Protein AF-A0A6P8ASA7-F1 (afdb_monomer)

Nearest PDB structures (foldseek):
  4k9x-assembly1_A  TM=7.226E-01  e=5.842E-01  Homo sapiens
  5vce-assembly1_A  TM=6.640E-01  e=5.485E-01  Homo sapiens
  6ooa-assembly1_A  TM=6.437E-01  e=5.485E-01  Homo sapiens

InterPro domains:
  IPR036396 Cytochrome P450 superfamily [G3DSA:1.10.630.10] (1-122)
  IPR036396 Cytochrome P450 superfamily [SSF48264] (6-122)

Mean predicted aligned error: 5.15 Å

Structure (mmCIF, N/CA/C/O backbone):
data_AF-A0A6P8ASA7-F1
#
_entry.id   AF-A0A6P8ASA7-F1
#
loop_
_atom_site.group_PDB
_atom_site.id
_atom_site.type_symbol
_atom_site.label_atom_id
_atom_site.label_alt_id
_atom_site.label_comp_id
_atom_site.label_asym_id
_atom_site.label_entity_id
_atom_site.label_seq_id
_atom_site.pdbx_PDB_ins_code
_atom_site.Cartn_x
_atom_site.Cartn_y
_atom_site.Cartn_z
_atom_site.occupancy
_atom_site.B_iso_or_equiv
_atom_site.auth_seq_id
_atom_site.auth_comp_id
_atom_site.auth_asym_id
_atom_site.auth_atom_id
_atom_site.pdbx_PDB_model_num
ATOM 1 N N . HIS A 1 1 ? 3.162 -22.164 -15.000 1.00 92.50 1 HIS A N 1
ATOM 2 C CA . HIS A 1 1 ? 3.043 -22.411 -16.455 1.00 92.50 1 HIS A CA 1
ATOM 3 C C . HIS A 1 1 ? 3.388 -21.157 -17.253 1.00 92.50 1 HIS A C 1
ATOM 5 O O . HIS A 1 1 ? 3.489 -20.088 -16.658 1.00 92.50 1 HIS A O 1
ATOM 11 N N . PHE A 1 2 ? 3.585 -21.295 -18.567 1.00 96.69 2 PHE A N 1
ATOM 12 C CA . PHE A 1 2 ? 3.729 -20.184 -19.512 1.00 96.69 2 PHE A CA 1
ATOM 13 C C . PHE A 1 2 ? 2.686 -20.364 -20.613 1.00 96.69 2 PHE A C 1
ATOM 15 O O . PHE A 1 2 ? 2.642 -21.424 -21.233 1.00 96.69 2 PHE A O 1
ATOM 22 N N . VAL A 1 3 ? 1.848 -19.356 -20.835 1.00 97.62 3 VAL A N 1
ATOM 23 C CA . VAL A 1 3 ? 0.792 -19.382 -21.854 1.00 97.62 3 VAL A CA 1
ATOM 24 C C . VAL A 1 3 ? 0.893 -18.106 -22.674 1.00 97.62 3 VAL A C 1
ATOM 26 O O . VAL A 1 3 ? 0.741 -17.014 -22.136 1.00 97.62 3 VAL A O 1
ATOM 29 N N . ARG A 1 4 ? 1.173 -18.224 -23.973 1.00 96.75 4 ARG A N 1
ATOM 30 C CA . ARG A 1 4 ? 1.161 -17.078 -24.890 1.00 96.75 4 ARG A CA 1
ATOM 31 C C . ARG A 1 4 ? -0.286 -16.643 -25.123 1.00 96.75 4 ARG A C 1
ATOM 33 O O . ARG A 1 4 ? -1.095 -17.470 -25.532 1.00 96.75 4 ARG A O 1
ATOM 40 N N . VAL A 1 5 ? -0.589 -15.371 -24.877 1.00 96.81 5 VAL A N 1
ATOM 41 C CA . VAL A 1 5 ? -1.936 -14.793 -25.058 1.00 96.81 5 VAL A CA 1
ATOM 42 C C . VAL A 1 5 ? -1.997 -13.802 -26.226 1.00 96.81 5 VAL A C 1
ATOM 44 O O . VAL A 1 5 ? -3.073 -13.583 -26.770 1.00 96.81 5 VAL A O 1
ATOM 47 N N . ALA A 1 6 ? -0.846 -13.277 -26.669 1.00 94.69 6 ALA A N 1
ATOM 48 C CA . ALA A 1 6 ? -0.704 -12.428 -27.856 1.00 94.69 6 ALA A CA 1
ATOM 49 C C . ALA A 1 6 ?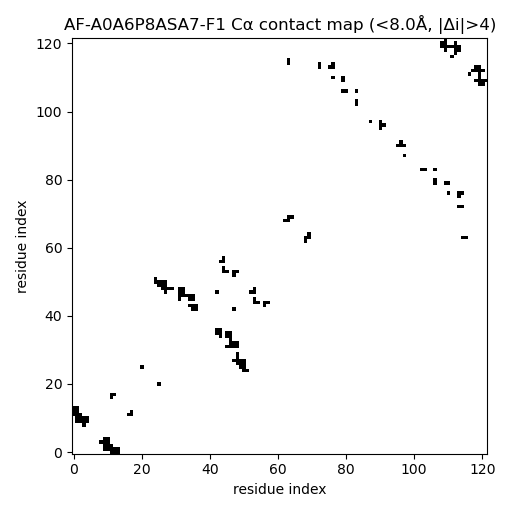 0.713 -12.573 -28.477 1.00 94.69 6 ALA A C 1
ATOM 51 O O . ALA A 1 6 ? 1.558 -13.281 -27.910 1.00 94.69 6 ALA A O 1
ATOM 52 N N . PRO A 1 7 ? 1.019 -11.935 -29.630 1.00 94.56 7 PRO A N 1
ATOM 53 C CA . PRO A 1 7 ? 2.349 -11.994 -30.251 1.00 94.56 7 PRO A CA 1
ATOM 54 C C . PRO A 1 7 ? 3.505 -11.617 -29.312 1.00 94.56 7 PRO A C 1
ATOM 56 O O . PRO A 1 7 ? 4.522 -12.308 -29.315 1.00 94.56 7 PRO A O 1
ATOM 59 N N . ASP A 1 8 ? 3.300 -10.636 -28.430 1.00 90.94 8 ASP A N 1
ATOM 60 C CA . ASP A 1 8 ? 4.322 -10.137 -27.497 1.00 90.94 8 ASP A CA 1
ATOM 61 C C . ASP A 1 8 ? 3.902 -10.250 -26.020 1.00 90.94 8 ASP A C 1
ATOM 63 O O . ASP A 1 8 ? 4.508 -9.644 -25.139 1.00 90.94 8 ASP A O 1
ATOM 67 N N . GLU A 1 9 ? 2.878 -11.060 -25.724 1.00 93.19 9 GLU A N 1
ATOM 68 C CA . GLU A 1 9 ? 2.333 -11.204 -24.370 1.00 93.19 9 GLU A CA 1
ATOM 69 C C . GLU A 1 9 ? 2.260 -12.669 -23.932 1.00 93.19 9 GLU A C 1
ATOM 71 O O . GLU A 1 9 ? 1.733 -13.547 -24.629 1.00 93.19 9 GLU A O 1
ATOM 76 N N . VAL A 1 10 ? 2.775 -12.931 -22.730 1.00 94.50 10 VAL A N 1
ATOM 77 C CA . VAL A 1 10 ? 2.800 -14.257 -22.109 1.00 94.50 10 VAL A CA 1
ATOM 78 C C . VAL A 1 10 ? 2.270 -14.150 -20.685 1.00 94.50 10 VAL A C 1
ATOM 80 O O . VAL A 1 10 ? 2.806 -13.409 -19.866 1.00 94.50 10 VAL A O 1
ATOM 83 N N . SER A 1 11 ? 1.244 -14.938 -20.377 1.00 95.06 11 SER A N 1
ATOM 84 C CA . SER A 1 11 ? 0.771 -15.160 -19.016 1.00 95.06 11 SER A CA 1
ATOM 85 C C . SER A 1 11 ? 1.683 -16.161 -18.305 1.00 95.06 11 SER A C 1
ATOM 87 O O . SER A 1 11 ? 1.955 -17.257 -18.812 1.00 95.06 11 SER A O 1
ATOM 89 N N . ILE A 1 12 ? 2.189 -15.770 -17.135 1.00 95.25 12 ILE A N 1
ATOM 90 C CA . ILE A 1 12 ? 3.202 -16.510 -16.379 1.00 95.25 12 ILE A CA 1
ATOM 91 C C . ILE A 1 12 ? 2.633 -16.888 -15.012 1.00 95.25 12 ILE A C 1
ATOM 93 O O . ILE A 1 12 ? 2.309 -16.033 -14.199 1.00 95.25 12 ILE A O 1
ATOM 97 N N . SER A 1 13 ? 2.592 -18.189 -14.733 1.00 95.31 13 SER A N 1
ATOM 98 C CA . SER A 1 13 ? 2.252 -18.763 -13.422 1.00 95.31 13 SER A CA 1
ATOM 99 C C . SER A 1 13 ? 3.325 -19.729 -12.909 1.00 95.31 13 SER A C 1
ATOM 101 O O . SER A 1 13 ? 3.072 -20.562 -12.047 1.00 95.31 13 SER A O 1
ATOM 103 N N . HIS A 1 14 ? 4.519 -19.728 -13.514 1.00 96.19 14 HIS A N 1
ATOM 104 C CA . HIS A 1 14 ? 5.622 -20.588 -13.079 1.00 96.19 14 HIS A CA 1
ATOM 105 C C . HIS A 1 14 ? 6.340 -19.955 -11.873 1.00 96.19 14 HIS A C 1
ATOM 107 O O . HIS A 1 14 ? 6.793 -18.817 -12.008 1.00 96.19 14 HIS A O 1
ATOM 113 N N . PRO A 1 15 ? 6.510 -20.660 -10.737 1.00 92.12 15 PRO A N 1
ATOM 114 C CA . PRO A 1 15 ? 7.024 -20.071 -9.493 1.00 92.12 15 PRO A CA 1
ATOM 115 C C . PRO A 1 15 ? 8.388 -19.385 -9.670 1.00 92.12 15 PRO A C 1
ATOM 117 O O . PRO A 1 15 ? 8.553 -18.220 -9.307 1.00 92.12 15 PRO A O 1
ATOM 120 N N . ASP A 1 16 ? 9.334 -20.044 -10.345 1.00 93.44 16 ASP A N 1
ATOM 121 C CA . ASP A 1 16 ? 10.662 -19.459 -10.596 1.00 93.44 16 ASP A CA 1
ATOM 122 C C . ASP A 1 16 ? 10.635 -18.232 -11.514 1.00 93.44 16 ASP A C 1
ATOM 124 O O . ASP A 1 16 ? 11.496 -17.354 -11.425 1.00 93.44 16 ASP A O 1
ATOM 128 N N . ALA A 1 17 ? 9.666 -18.169 -12.426 1.00 93.62 17 ALA A N 1
ATOM 129 C CA . ALA A 1 17 ? 9.557 -17.083 -13.388 1.00 93.62 17 ALA A CA 1
ATOM 130 C C . ALA A 1 17 ? 8.929 -15.841 -12.760 1.00 93.62 17 ALA A C 1
ATOM 132 O O . ALA A 1 17 ? 9.394 -14.739 -13.028 1.00 93.62 17 ALA A O 1
ATOM 133 N N . VAL A 1 18 ? 7.944 -16.018 -11.872 1.00 92.25 18 VAL A N 1
ATOM 134 C CA . VAL A 1 18 ? 7.327 -14.921 -11.112 1.00 92.25 18 VAL A CA 1
ATOM 135 C C . VAL A 1 18 ? 8.406 -14.123 -10.381 1.00 92.25 18 VAL A C 1
ATOM 137 O O . VAL A 1 18 ? 8.511 -12.911 -10.563 1.00 92.25 18 VAL A O 1
ATOM 140 N N . ARG A 1 19 ? 9.293 -14.804 -9.644 1.00 90.69 19 ARG A N 1
ATOM 141 C CA . ARG A 1 19 ? 10.407 -14.144 -8.948 1.00 90.69 19 ARG A CA 1
ATOM 142 C C . ARG A 1 19 ? 11.337 -13.399 -9.911 1.00 90.69 19 ARG A C 1
ATOM 144 O O . ARG A 1 19 ? 11.740 -12.278 -9.616 1.00 90.69 19 ARG A O 1
ATOM 151 N N . LYS A 1 20 ? 11.677 -13.999 -11.056 1.00 93.31 20 LYS A N 1
ATOM 152 C CA . LYS A 1 20 ? 12.548 -13.371 -12.065 1.00 93.31 20 LYS A CA 1
ATOM 153 C C . LYS A 1 20 ? 11.925 -12.106 -12.659 1.00 93.31 20 LYS A C 1
ATOM 155 O O . LYS A 1 20 ? 12.632 -11.120 -12.815 1.00 93.31 20 LYS A O 1
ATOM 160 N N . VAL A 1 21 ? 10.624 -12.122 -12.949 1.00 93.00 21 VAL A N 1
ATOM 161 C CA . VAL A 1 21 ? 9.899 -10.967 -13.501 1.00 93.00 21 VAL A CA 1
ATOM 162 C C . VAL A 1 21 ? 9.812 -9.831 -12.482 1.00 93.00 21 VAL A C 1
ATOM 164 O O . VAL A 1 21 ? 10.107 -8.694 -12.828 1.00 93.00 21 VAL A O 1
ATOM 167 N N . PHE A 1 22 ? 9.471 -10.127 -11.224 1.00 88.44 22 PHE A N 1
ATOM 168 C CA . PHE A 1 22 ? 9.321 -9.094 -10.190 1.00 88.44 22 PHE A CA 1
ATOM 169 C C . PHE A 1 22 ? 10.640 -8.447 -9.747 1.00 88.44 22 PHE A C 1
ATOM 171 O O . PHE A 1 22 ? 10.634 -7.293 -9.327 1.00 88.44 22 PHE A O 1
ATOM 178 N N . LEU A 1 23 ? 11.759 -9.176 -9.807 1.00 89.44 23 LEU A N 1
ATOM 179 C CA . LEU A 1 23 ? 13.070 -8.656 -9.398 1.00 89.44 23 LEU A CA 1
ATOM 180 C C . LEU A 1 23 ? 13.843 -7.983 -10.537 1.00 89.44 23 LEU A C 1
ATOM 182 O O . LEU A 1 23 ? 14.793 -7.245 -10.275 1.00 89.44 23 LEU A O 1
ATOM 186 N N . ALA A 1 24 ? 13.481 -8.250 -11.790 1.00 91.19 24 ALA A N 1
ATOM 187 C CA . ALA A 1 24 ? 14.142 -7.643 -12.932 1.00 91.19 24 ALA A CA 1
ATOM 188 C C . ALA A 1 24 ? 13.682 -6.183 -13.118 1.00 91.19 24 ALA A C 1
ATOM 190 O O . ALA A 1 24 ? 12.493 -5.889 -12.974 1.00 91.19 24 ALA A O 1
ATOM 191 N N . PRO A 1 25 ? 14.585 -5.255 -13.490 1.00 90.25 25 PRO A N 1
ATOM 192 C CA . PRO A 1 25 ? 14.230 -3.879 -13.823 1.00 90.25 25 PRO A CA 1
ATOM 193 C C . PRO A 1 25 ? 13.607 -3.828 -15.225 1.00 90.25 25 PRO A C 1
ATOM 195 O O . PRO A 1 25 ? 14.196 -3.303 -16.166 1.00 90.25 25 PRO A O 1
ATOM 198 N N . LEU A 1 26 ? 12.432 -4.434 -15.380 1.00 92.38 26 LEU A N 1
ATOM 199 C CA . LEU A 1 26 ? 11.684 -4.445 -16.632 1.00 92.38 26 LEU A CA 1
ATOM 200 C C . LEU A 1 26 ? 10.865 -3.162 -16.765 1.00 92.38 26 LEU A C 1
ATOM 202 O O . LEU A 1 26 ? 10.290 -2.669 -15.791 1.00 92.38 26 LEU A O 1
ATOM 206 N N . THR A 1 27 ? 10.775 -2.646 -17.987 1.00 94.12 27 THR A N 1
ATOM 207 C CA . THR A 1 27 ? 9.799 -1.609 -18.329 1.00 94.12 27 THR A CA 1
ATOM 208 C C . THR A 1 27 ? 8.396 -2.166 -18.125 1.00 94.12 27 THR A C 1
ATOM 210 O O . THR A 1 27 ? 8.075 -3.247 -18.624 1.00 94.12 27 THR A O 1
ATOM 213 N N . LYS A 1 28 ? 7.550 -1.448 -17.381 1.00 92.12 28 LYS A N 1
ATOM 214 C CA . LYS A 1 28 ? 6.157 -1.870 -17.201 1.00 92.12 28 LYS A CA 1
ATOM 215 C C . LYS A 1 28 ? 5.394 -1.767 -18.522 1.00 92.12 28 LYS A C 1
ATOM 217 O O . LYS A 1 28 ? 5.668 -0.892 -19.342 1.00 92.12 28 LYS A O 1
ATOM 222 N N . GLY A 1 29 ? 4.394 -2.628 -18.690 1.00 91.00 29 GLY A N 1
ATOM 223 C CA . GLY A 1 29 ? 3.497 -2.577 -19.843 1.00 91.00 29 GLY A CA 1
ATOM 224 C C . GLY A 1 29 ? 2.727 -1.256 -19.925 1.00 91.00 29 GLY A C 1
ATOM 225 O O . GLY A 1 29 ? 2.438 -0.632 -18.903 1.00 91.00 29 GLY A O 1
ATOM 226 N N . TYR A 1 30 ? 2.354 -0.862 -21.145 1.00 90.44 30 TYR A N 1
ATOM 227 C CA . TYR A 1 30 ? 1.681 0.411 -21.443 1.00 90.44 30 TYR A CA 1
ATOM 228 C C . TYR A 1 30 ? 0.421 0.654 -20.596 1.00 90.44 30 TYR A C 1
ATOM 230 O O . TYR A 1 30 ? 0.109 1.797 -20.277 1.00 90.44 30 TYR A O 1
ATOM 238 N N . TRP A 1 31 ? -0.276 -0.413 -20.190 1.00 89.12 31 TRP A N 1
ATOM 239 C CA . TRP A 1 31 ? -1.487 -0.341 -19.373 1.00 89.12 31 TRP A CA 1
ATOM 240 C C . TRP A 1 31 ? -1.281 0.411 -18.050 1.00 89.12 31 TRP A C 1
ATOM 242 O O . TRP A 1 31 ? -2.173 1.130 -17.605 1.00 89.12 31 TRP A O 1
ATOM 252 N N . TYR A 1 32 ? -0.081 0.344 -17.461 1.00 90.50 32 TYR A N 1
ATOM 253 C CA . TYR A 1 32 ? 0.227 1.078 -16.231 1.00 90.50 32 TYR A CA 1
ATOM 254 C C . TYR A 1 32 ? 0.134 2.600 -16.402 1.00 90.50 32 TYR A C 1
ATOM 256 O O . TYR A 1 32 ? -0.158 3.297 -15.431 1.00 90.50 32 TYR A O 1
ATOM 264 N N . ALA A 1 33 ? 0.305 3.127 -17.619 1.00 86.69 33 ALA A N 1
ATOM 265 C CA . ALA A 1 33 ? 0.141 4.554 -17.882 1.00 86.69 33 ALA A CA 1
ATOM 266 C C . ALA A 1 33 ? -1.295 5.039 -17.599 1.00 86.69 33 ALA A C 1
ATOM 268 O O . ALA A 1 33 ? -1.482 6.214 -17.285 1.00 86.69 33 ALA A O 1
ATOM 269 N N . GLY A 1 34 ? -2.291 4.142 -17.630 1.00 86.19 34 GLY A N 1
ATOM 270 C CA . GLY A 1 34 ? -3.688 4.443 -17.305 1.00 86.19 34 GLY A CA 1
ATOM 271 C C . GLY A 1 34 ? -3.935 4.835 -15.844 1.00 86.19 34 GLY A C 1
ATOM 272 O O . GLY A 1 34 ? -4.928 5.491 -15.559 1.00 86.19 34 GLY A O 1
ATOM 273 N N . PHE A 1 35 ? -3.018 4.517 -14.922 1.00 83.75 35 PHE A N 1
ATOM 274 C CA . PHE A 1 35 ? -3.084 4.981 -13.526 1.00 83.75 35 PHE A CA 1
ATOM 275 C C . PHE A 1 35 ? -2.590 6.417 -13.333 1.00 83.75 35 PHE A C 1
ATOM 277 O O . PHE A 1 35 ? -2.451 6.885 -12.201 1.00 83.75 35 PHE A O 1
ATOM 284 N N . THR A 1 36 ? -2.255 7.111 -14.418 1.00 82.88 36 THR A N 1
ATOM 285 C CA . THR A 1 36 ? -1.880 8.518 -14.346 1.00 82.88 36 THR A CA 1
ATOM 286 C C . THR A 1 36 ? -3.115 9.328 -13.983 1.00 82.88 36 THR A C 1
ATOM 288 O O . THR A 1 36 ? -4.104 9.342 -14.712 1.00 82.88 36 THR A O 1
ATOM 291 N N . ILE A 1 37 ? -3.051 10.015 -12.846 1.00 76.88 37 ILE A N 1
ATOM 292 C CA . ILE A 1 37 ? -4.016 11.060 -12.510 1.00 76.88 37 ILE A CA 1
ATOM 293 C C . ILE A 1 37 ? -3.851 12.162 -13.570 1.00 76.88 37 ILE A C 1
ATOM 295 O O . ILE A 1 37 ? -2.708 12.447 -13.932 1.00 76.88 37 ILE A O 1
ATOM 299 N N . PRO A 1 38 ? -4.930 12.778 -14.089 1.00 71.81 38 PRO A N 1
ATOM 300 C CA . PRO A 1 38 ? -4.853 13.854 -15.081 1.00 71.81 38 PRO A CA 1
ATOM 301 C C . PRO A 1 38 ? -4.334 15.171 -14.465 1.00 71.81 38 PRO A C 1
ATOM 303 O O . PRO A 1 38 ? -4.943 16.228 -14.593 1.00 71.81 38 PRO A O 1
ATOM 306 N N . ASP A 1 39 ? -3.193 15.100 -13.787 1.00 72.06 39 ASP A N 1
ATOM 307 C CA . ASP A 1 39 ? -2.409 16.207 -13.272 1.00 72.06 39 ASP A CA 1
ATOM 308 C C . ASP A 1 39 ? -0.954 16.002 -13.712 1.00 72.06 39 ASP A C 1
ATOM 310 O O . ASP A 1 39 ? -0.281 15.039 -13.350 1.00 72.06 39 ASP A O 1
ATOM 314 N N . TRP A 1 40 ? -0.466 16.925 -14.533 1.00 67.62 40 TRP A N 1
ATOM 315 C CA . TRP A 1 40 ? 0.890 16.912 -15.079 1.00 67.62 40 TRP A CA 1
ATOM 316 C C . TRP A 1 40 ? 1.947 17.349 -14.056 1.00 67.62 40 TRP A C 1
ATOM 318 O O . TRP A 1 40 ? 3.141 17.227 -14.326 1.00 67.62 40 TRP A O 1
ATOM 328 N N . ARG A 1 41 ? 1.534 17.867 -12.892 1.00 76.31 41 ARG A N 1
ATOM 329 C CA . ARG A 1 41 ? 2.439 18.342 -11.836 1.00 76.31 41 ARG A CA 1
ATOM 330 C C . ARG A 1 41 ? 2.933 17.213 -10.942 1.00 76.31 41 ARG A C 1
ATOM 332 O O . ARG A 1 41 ? 4.066 17.271 -10.470 1.00 76.31 41 ARG A O 1
ATOM 339 N N . TYR A 1 42 ? 2.105 16.193 -10.725 1.00 75.25 42 TYR A N 1
ATOM 340 C CA . TYR A 1 42 ? 2.390 15.107 -9.793 1.00 75.25 42 TYR A CA 1
ATOM 341 C C . TYR A 1 42 ? 2.154 13.757 -10.460 1.00 75.25 42 TYR A C 1
ATOM 343 O O . TYR A 1 42 ? 1.022 13.320 -10.650 1.00 75.25 42 TYR A O 1
ATOM 351 N N . VAL A 1 43 ? 3.246 13.071 -10.797 1.00 81.00 43 VAL A N 1
ATOM 352 C CA . VAL A 1 43 ? 3.173 11.752 -11.427 1.00 81.00 43 VAL A CA 1
ATOM 353 C C . VAL A 1 43 ? 3.282 10.665 -10.364 1.00 81.00 43 VAL A C 1
ATOM 355 O O . VAL A 1 43 ? 4.270 10.588 -9.631 1.00 81.00 43 VAL A O 1
ATOM 358 N N . SER A 1 44 ? 2.267 9.804 -10.289 1.00 84.94 44 SER A N 1
ATOM 359 C CA . SER A 1 44 ? 2.268 8.658 -9.379 1.00 84.94 44 SER A CA 1
ATOM 360 C C . SER A 1 44 ? 3.368 7.657 -9.762 1.00 84.94 44 SER A C 1
ATOM 362 O O . SER A 1 44 ? 3.431 7.246 -10.923 1.00 84.94 44 SER A O 1
ATOM 364 N N . PRO A 1 45 ? 4.179 7.150 -8.809 1.00 87.88 45 PRO A N 1
ATOM 365 C CA . PRO A 1 45 ? 5.168 6.104 -9.090 1.00 87.88 45 PRO A CA 1
ATOM 366 C C . PRO A 1 45 ? 4.561 4.838 -9.727 1.00 87.88 45 PRO A C 1
ATOM 368 O O . PRO A 1 45 ? 5.264 4.059 -10.382 1.00 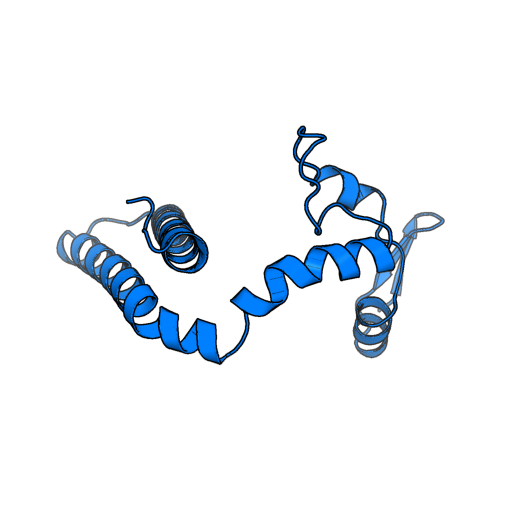87.88 45 PRO A O 1
ATOM 371 N N . MET A 1 46 ? 3.258 4.599 -9.534 1.00 86.75 46 MET A N 1
ATOM 372 C CA . MET A 1 46 ? 2.570 3.445 -10.112 1.00 86.75 46 MET A CA 1
ATOM 373 C C . MET A 1 46 ? 2.429 3.541 -11.629 1.00 86.75 46 MET A C 1
ATOM 375 O O . MET A 1 46 ? 2.606 2.516 -12.291 1.00 86.75 46 MET A O 1
ATOM 379 N N . SER A 1 47 ? 2.204 4.740 -12.175 1.00 90.56 47 SER A N 1
ATOM 380 C CA . SER A 1 47 ? 2.006 4.930 -13.615 1.00 90.56 47 SER A CA 1
ATOM 381 C C . SER A 1 47 ? 3.300 5.061 -14.418 1.00 90.56 47 SER A C 1
ATOM 383 O O . SER A 1 47 ? 3.289 4.975 -15.644 1.00 90.56 47 SER A O 1
ATOM 385 N N . ILE A 1 48 ? 4.438 5.194 -13.734 1.00 91.69 48 ILE A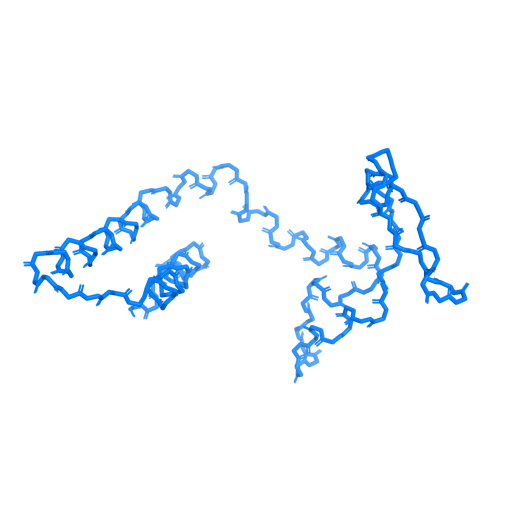 N 1
ATOM 386 C CA . ILE A 1 48 ? 5.755 5.250 -14.368 1.00 91.69 48 ILE A CA 1
ATOM 387 C C . ILE A 1 48 ? 6.138 3.882 -14.934 1.00 91.69 48 ILE A C 1
ATOM 389 O O . ILE A 1 48 ? 6.191 2.886 -14.198 1.00 91.69 48 ILE A O 1
ATOM 393 N N . LEU A 1 49 ? 6.436 3.869 -16.237 1.00 93.44 49 LEU A N 1
ATOM 394 C CA . LEU A 1 49 ? 6.835 2.675 -16.984 1.00 93.44 49 LEU A CA 1
ATOM 395 C C . LEU A 1 49 ? 8.328 2.367 -16.858 1.00 93.44 49 LEU A C 1
ATOM 397 O O . LEU A 1 49 ? 8.702 1.199 -16.766 1.00 93.44 49 LEU A O 1
ATOM 401 N N . ASP A 1 50 ? 9.170 3.404 -16.845 1.00 93.81 50 ASP A N 1
ATOM 402 C CA . ASP A 1 50 ? 10.617 3.250 -16.712 1.00 93.81 50 ASP A CA 1
ATOM 403 C C . ASP A 1 50 ? 10.987 2.813 -15.278 1.00 93.81 50 ASP A C 1
ATOM 405 O O . ASP A 1 50 ? 10.652 3.503 -14.308 1.00 93.81 50 ASP A O 1
ATOM 409 N N . PRO A 1 51 ? 11.682 1.677 -15.103 1.00 92.50 51 PRO A N 1
ATOM 410 C CA . PRO A 1 51 ? 11.964 1.122 -13.783 1.00 92.50 51 PRO A CA 1
ATOM 411 C C . PRO A 1 51 ? 12.866 2.034 -12.942 1.00 92.50 51 PRO A C 1
ATOM 413 O O . PRO A 1 51 ? 12.703 2.092 -11.720 1.00 92.50 51 PRO A O 1
ATOM 416 N N . ARG A 1 52 ? 13.783 2.782 -13.571 1.00 92.94 52 ARG A N 1
ATOM 417 C CA . ARG A 1 52 ? 14.686 3.699 -12.867 1.00 92.94 52 ARG A CA 1
ATOM 418 C C . ARG A 1 52 ? 13.924 4.914 -12.346 1.00 92.94 52 ARG A C 1
ATOM 420 O O . ARG A 1 52 ? 14.005 5.204 -11.156 1.00 92.94 52 ARG A O 1
ATOM 427 N N . ALA A 1 53 ? 13.137 5.576 -13.188 1.00 92.38 53 ALA A N 1
ATOM 428 C CA . ALA A 1 53 ? 12.293 6.698 -12.794 1.00 92.38 53 ALA A CA 1
ATOM 429 C C . ALA A 1 53 ? 11.269 6.289 -11.722 1.00 92.38 53 ALA A C 1
ATOM 431 O O . ALA A 1 53 ? 11.084 7.006 -10.737 1.00 92.38 53 ALA A O 1
ATOM 432 N N . LYS A 1 54 ? 10.666 5.096 -11.848 1.00 91.62 54 LYS A N 1
ATOM 433 C CA . LYS A 1 54 ? 9.776 4.534 -10.822 1.00 91.62 54 LYS A CA 1
ATOM 434 C C . LYS A 1 54 ? 10.496 4.394 -9.488 1.00 91.62 54 LYS A C 1
ATOM 436 O O . LYS A 1 54 ? 9.922 4.713 -8.445 1.00 91.62 54 LYS A O 1
ATOM 441 N N . MET A 1 55 ? 11.719 3.864 -9.501 1.00 91.00 55 MET A N 1
ATOM 442 C CA . MET A 1 55 ? 12.511 3.667 -8.291 1.00 91.00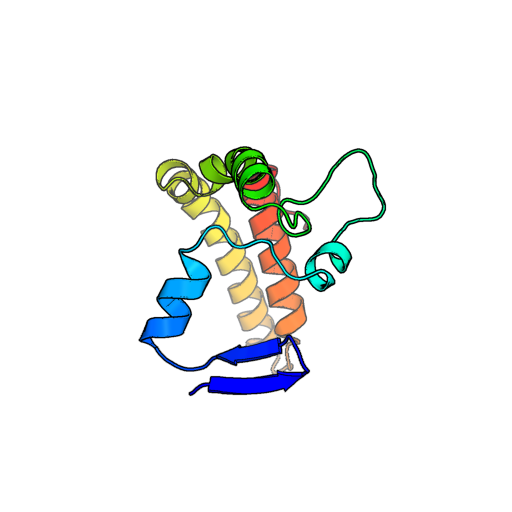 55 MET A CA 1
ATOM 443 C C . MET A 1 55 ? 12.848 5.002 -7.627 1.00 91.00 55 MET A C 1
ATOM 445 O O . MET A 1 55 ? 12.650 5.122 -6.423 1.00 91.00 55 MET A O 1
ATOM 449 N N . GLU A 1 56 ? 13.278 6.003 -8.398 1.00 92.44 56 GLU A N 1
ATOM 450 C CA . GLU A 1 56 ? 13.564 7.343 -7.873 1.00 92.44 56 GLU A CA 1
ATOM 451 C C . GLU A 1 56 ? 12.331 7.978 -7.218 1.00 92.44 56 GLU A C 1
ATOM 453 O O . GLU A 1 56 ? 12.409 8.412 -6.072 1.00 92.44 56 GLU A O 1
ATOM 458 N N . LEU A 1 57 ? 11.169 7.940 -7.878 1.00 90.25 57 LEU A N 1
ATOM 459 C CA . LEU A 1 57 ? 9.923 8.469 -7.313 1.00 90.25 57 LEU A CA 1
ATOM 460 C C . LEU A 1 57 ? 9.447 7.685 -6.079 1.00 90.25 57 LEU A C 1
ATOM 462 O O . LEU A 1 57 ? 8.922 8.272 -5.136 1.00 90.25 57 LEU A O 1
ATOM 466 N N . SER A 1 58 ? 9.672 6.366 -6.040 1.00 89.62 58 SER A N 1
ATOM 467 C CA . SER A 1 58 ? 9.298 5.532 -4.886 1.00 89.62 58 SER A CA 1
ATOM 468 C C . SER A 1 58 ? 10.078 5.897 -3.615 1.00 89.62 58 SER A C 1
ATOM 470 O O . SER A 1 58 ? 9.568 5.670 -2.520 1.00 89.62 58 SER A O 1
ATOM 472 N N . LYS A 1 59 ? 11.280 6.487 -3.730 1.00 90.75 59 LYS A N 1
ATOM 473 C CA . LYS A 1 59 ? 12.096 6.882 -2.564 1.00 90.75 59 LYS A CA 1
ATOM 474 C C . LYS A 1 59 ? 11.397 7.896 -1.665 1.00 90.75 59 LYS A C 1
ATOM 476 O O . LYS A 1 59 ? 11.655 7.888 -0.468 1.00 90.75 59 LYS A O 1
ATOM 481 N N . ALA A 1 60 ? 10.514 8.730 -2.215 1.00 87.44 60 ALA A N 1
ATOM 482 C CA . ALA A 1 60 ? 9.739 9.686 -1.428 1.00 87.44 60 ALA A CA 1
ATOM 483 C C . ALA A 1 60 ? 8.749 8.997 -0.469 1.00 87.44 60 ALA A C 1
ATOM 485 O O . ALA A 1 60 ? 8.444 9.541 0.586 1.00 87.44 60 ALA A O 1
ATOM 486 N N . LEU A 1 61 ? 8.278 7.793 -0.815 1.00 84.69 61 LEU A N 1
ATOM 487 C CA . LEU A 1 61 ? 7.323 7.022 -0.012 1.00 84.69 61 LEU A CA 1
ATOM 488 C C . LEU A 1 61 ? 8.012 6.055 0.958 1.00 84.69 61 LEU A C 1
ATOM 490 O O . LEU A 1 61 ? 7.448 5.729 1.999 1.00 84.69 61 LEU A O 1
ATOM 494 N N . SER A 1 62 ? 9.232 5.602 0.644 1.00 86.81 62 SER A N 1
ATOM 495 C CA . SER A 1 62 ? 9.956 4.600 1.438 1.00 86.81 62 SER A CA 1
ATOM 496 C C . SER A 1 62 ? 10.066 4.918 2.939 1.00 86.81 62 SER A C 1
ATOM 498 O O . SER A 1 62 ? 9.872 3.991 3.726 1.00 86.81 62 SER A O 1
ATOM 500 N N . PRO A 1 63 ? 10.334 6.168 3.381 1.00 86.56 63 PRO A N 1
ATOM 501 C CA . PRO A 1 63 ? 10.412 6.480 4.806 1.00 86.56 63 PRO A CA 1
ATOM 502 C C . PRO A 1 63 ? 9.110 6.199 5.558 1.00 86.56 63 PRO A C 1
ATOM 504 O O . PRO A 1 63 ? 9.167 5.765 6.702 1.00 86.56 63 PRO A O 1
ATOM 507 N N . GLY A 1 64 ? 7.943 6.378 4.930 1.00 82.88 64 GLY A N 1
ATOM 508 C CA . GLY A 1 64 ? 6.650 6.089 5.563 1.00 82.88 64 GLY A CA 1
ATOM 509 C C . GLY A 1 64 ? 6.488 4.618 5.963 1.00 82.88 64 GLY A C 1
ATOM 510 O O . GLY A 1 64 ? 5.817 4.317 6.941 1.00 82.88 64 GLY A O 1
ATOM 511 N N . TYR A 1 65 ? 7.173 3.708 5.265 1.00 85.38 65 TYR A N 1
ATOM 512 C CA . TYR A 1 65 ? 7.159 2.269 5.545 1.00 85.38 65 TYR A CA 1
ATOM 513 C C . TYR A 1 65 ? 8.317 1.801 6.440 1.00 85.38 65 TYR A C 1
ATOM 515 O O . TYR A 1 65 ? 8.472 0.600 6.667 1.00 85.38 65 TYR A O 1
ATOM 523 N N . ALA A 1 66 ? 9.161 2.710 6.937 1.00 90.25 66 ALA A N 1
ATOM 524 C CA . ALA A 1 66 ? 10.216 2.345 7.874 1.00 90.25 66 ALA A CA 1
ATOM 525 C C . ALA A 1 66 ? 9.607 1.840 9.191 1.00 90.25 66 ALA A C 1
ATOM 527 O O . ALA A 1 66 ? 8.670 2.444 9.712 1.00 90.25 66 ALA A O 1
ATOM 528 N N . LEU A 1 67 ? 10.177 0.774 9.767 1.00 90.06 67 LEU A N 1
ATOM 529 C CA . LEU A 1 67 ? 9.669 0.158 11.001 1.00 90.06 67 LEU A CA 1
ATOM 530 C C . LEU A 1 67 ? 9.488 1.177 12.137 1.00 90.06 67 LEU A C 1
ATOM 532 O O . LEU A 1 67 ? 8.496 1.119 12.850 1.00 90.06 67 LEU A O 1
ATOM 536 N N . SER A 1 68 ? 10.402 2.142 12.274 1.00 91.81 68 SER A N 1
ATOM 537 C CA . SER A 1 68 ? 10.290 3.210 13.276 1.00 91.81 68 SER A CA 1
ATOM 538 C C . SER A 1 68 ? 9.015 4.042 13.124 1.00 91.81 68 SER A C 1
ATOM 540 O O . SER A 1 68 ? 8.392 4.380 14.123 1.00 91.81 68 SER A O 1
ATOM 542 N N . ASN A 1 69 ? 8.615 4.347 11.889 1.00 87.56 69 ASN A N 1
ATOM 543 C CA . ASN A 1 69 ? 7.441 5.170 11.597 1.00 87.56 69 ASN A CA 1
ATOM 544 C C . ASN A 1 69 ? 6.150 4.350 11.712 1.00 87.56 69 ASN A C 1
ATOM 546 O O . ASN A 1 69 ? 5.132 4.856 12.183 1.00 87.56 69 ASN A O 1
ATOM 550 N N . VAL A 1 70 ? 6.211 3.062 11.356 1.00 89.00 70 VAL A N 1
ATOM 551 C CA . VAL A 1 70 ? 5.113 2.113 11.585 1.00 89.00 70 VAL A CA 1
ATOM 552 C C . VAL A 1 70 ? 4.823 1.987 13.081 1.00 89.00 70 VAL A C 1
ATOM 554 O O . VAL A 1 70 ? 3.676 2.148 13.482 1.00 89.00 70 VAL A O 1
ATOM 557 N N . LEU A 1 71 ? 5.852 1.784 13.910 1.00 92.88 71 LEU A N 1
ATOM 558 C CA . LEU A 1 71 ? 5.700 1.683 15.367 1.00 92.88 71 LEU A CA 1
ATOM 559 C C . LEU A 1 71 ? 5.156 2.976 15.989 1.00 92.88 71 LEU A C 1
ATOM 561 O O . LEU A 1 71 ? 4.332 2.924 16.891 1.00 92.88 71 LEU A O 1
ATOM 565 N N . GLN A 1 72 ? 5.564 4.146 15.486 1.00 91.25 72 GLN A N 1
ATOM 566 C CA . GLN A 1 72 ? 4.996 5.427 15.933 1.00 91.25 72 GLN A CA 1
ATOM 567 C C . GLN A 1 72 ? 3.502 5.561 15.613 1.00 91.25 72 GLN A C 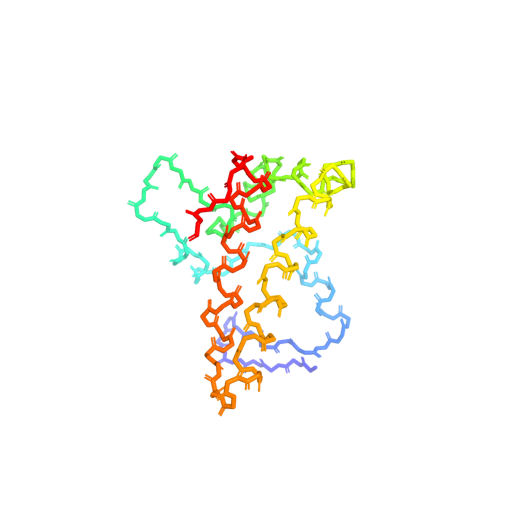1
ATOM 569 O O . GLN A 1 72 ? 2.777 6.223 16.349 1.00 91.25 72 GLN A O 1
ATOM 574 N N . SER A 1 73 ? 3.047 4.938 14.525 1.00 91.06 73 SER A N 1
ATOM 575 C CA . SER A 1 73 ? 1.651 4.998 14.086 1.00 91.06 73 SER A CA 1
ATOM 576 C C . SER A 1 73 ? 0.780 3.901 14.708 1.00 91.06 73 SER A C 1
ATOM 578 O O . SER A 1 73 ? -0.440 3.958 14.582 1.00 91.06 73 SER A O 1
ATOM 580 N N . GLU A 1 74 ? 1.379 2.905 15.369 1.00 93.50 74 GLU A N 1
ATOM 581 C CA . GLU A 1 74 ? 0.696 1.700 15.855 1.00 93.50 74 GLU A CA 1
ATOM 582 C C . GLU A 1 74 ? -0.474 2.029 16.785 1.00 93.50 74 GLU A C 1
ATOM 584 O O . GLU A 1 74 ? -1.582 1.539 16.580 1.00 93.50 74 GLU A O 1
ATOM 589 N N . GLU A 1 75 ? -0.259 2.916 17.757 1.00 95.38 75 GLU A N 1
ATOM 590 C CA . GLU A 1 75 ? -1.300 3.314 18.708 1.00 95.38 75 GLU A CA 1
ATOM 591 C C . GLU A 1 75 ? -2.479 4.005 18.004 1.00 95.38 75 GLU A C 1
ATOM 593 O O . GLU A 1 75 ? -3.646 3.736 18.292 1.00 95.38 75 GLU A O 1
ATOM 598 N N . ALA A 1 76 ? -2.184 4.885 17.045 1.00 94.75 76 ALA A N 1
ATOM 599 C CA . ALA A 1 76 ? -3.201 5.636 16.324 1.00 94.75 76 ALA A CA 1
ATOM 600 C C . ALA A 1 76 ? -4.008 4.749 15.367 1.00 94.75 76 ALA A C 1
ATOM 602 O O . ALA A 1 76 ? -5.237 4.823 15.344 1.00 94.75 76 ALA A O 1
ATOM 603 N N . VAL A 1 77 ? -3.334 3.851 14.647 1.00 95.62 77 VAL A N 1
ATOM 604 C CA . VAL A 1 77 ? -3.976 2.829 13.810 1.00 95.62 77 VAL A CA 1
ATOM 605 C C . VAL A 1 77 ? -4.808 1.870 14.662 1.00 95.62 77 VAL A C 1
ATOM 607 O O . VAL A 1 77 ? -5.931 1.544 14.282 1.00 95.62 77 VAL A O 1
ATOM 610 N N . GLY A 1 78 ? -4.310 1.475 15.838 1.00 97.19 78 GLY A N 1
ATOM 611 C CA . GLY A 1 78 ? -5.037 0.648 16.799 1.00 97.19 78 GLY A CA 1
ATOM 612 C C . GLY A 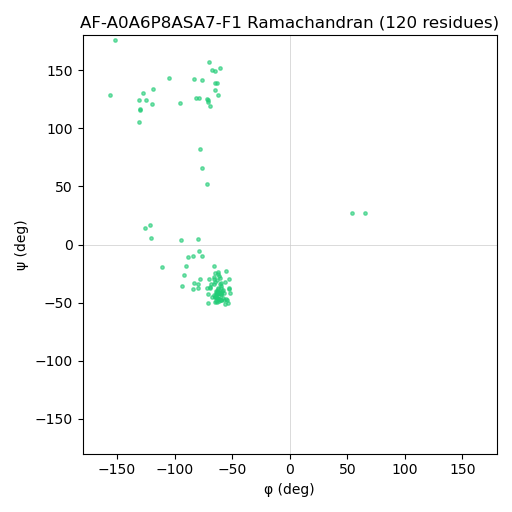1 78 ? -6.391 1.250 17.172 1.00 97.19 78 GLY A C 1
ATOM 613 O O .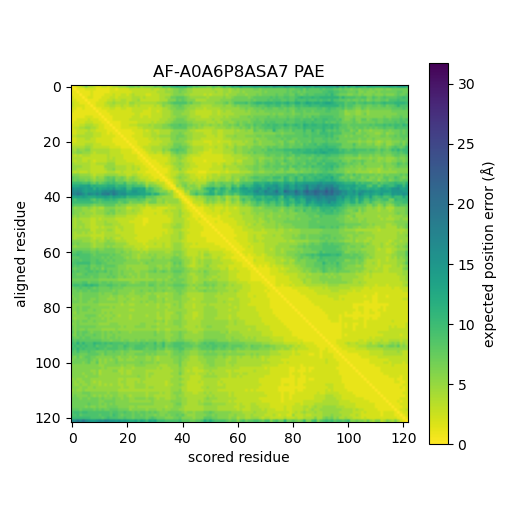 GLY A 1 78 ? -7.411 0.576 17.046 1.00 97.19 78 GLY A O 1
ATOM 614 N N . ARG A 1 79 ? -6.434 2.549 17.497 1.00 97.12 79 ARG A N 1
ATOM 615 C CA . ARG A 1 79 ? -7.696 3.262 17.782 1.00 97.12 79 ARG A CA 1
ATOM 616 C C . ARG A 1 79 ? -8.681 3.255 16.610 1.00 97.12 79 ARG A C 1
ATOM 618 O O 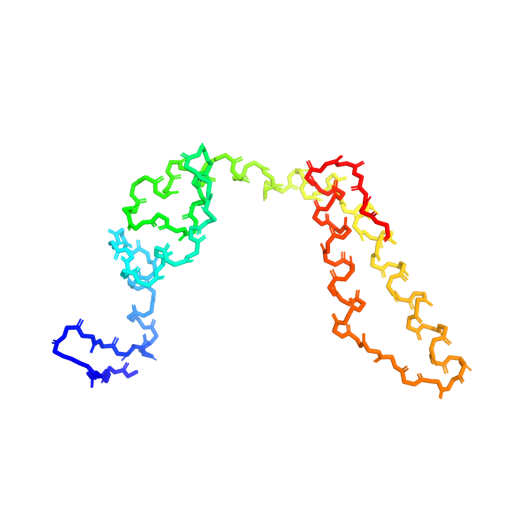. ARG A 1 79 ? -9.891 3.191 16.822 1.00 97.12 79 ARG A O 1
ATOM 625 N N . LEU A 1 80 ? -8.193 3.337 15.373 1.00 97.56 80 LEU A N 1
ATOM 626 C CA . LEU A 1 80 ? -9.047 3.294 14.180 1.00 97.56 80 LEU A CA 1
ATOM 627 C C . LEU A 1 80 ? -9.614 1.891 13.937 1.00 97.56 80 LEU A C 1
ATOM 629 O O . LEU A 1 80 ? -10.784 1.752 13.583 1.00 97.56 80 LEU A O 1
ATOM 633 N N . ILE A 1 81 ? -8.823 0.849 14.194 1.00 97.62 81 ILE A N 1
ATOM 634 C CA . ILE A 1 81 ? -9.294 -0.540 14.150 1.00 97.62 81 ILE A CA 1
ATOM 635 C C . ILE A 1 81 ? -10.325 -0.785 15.257 1.00 97.62 81 ILE A C 1
ATOM 637 O O . ILE A 1 81 ? -11.378 -1.358 14.993 1.00 97.62 81 ILE A O 1
ATOM 641 N N . GLU A 1 82 ? -10.086 -0.300 16.476 1.00 98.12 82 GLU A N 1
ATOM 642 C CA . GLU A 1 82 ? -11.071 -0.360 17.563 1.00 98.12 82 GLU A CA 1
ATOM 643 C C . GLU A 1 82 ? -12.379 0.343 17.178 1.00 98.12 82 GLU A C 1
ATOM 645 O O . GLU A 1 82 ? -13.463 -0.168 17.452 1.00 98.12 82 GLU A O 1
ATOM 650 N N . ARG A 1 83 ? -12.307 1.481 16.476 1.00 97.06 83 ARG A N 1
ATOM 651 C CA . ARG A 1 83 ? -13.492 2.173 15.948 1.00 97.06 83 ARG A CA 1
ATOM 652 C C . ARG A 1 83 ? -14.268 1.309 14.950 1.00 97.06 83 ARG A C 1
ATOM 654 O O . ARG A 1 83 ? -15.495 1.283 15.027 1.00 97.06 83 ARG A O 1
ATOM 661 N N . LEU A 1 84 ? -13.588 0.590 14.055 1.00 97.94 84 LEU A N 1
ATOM 662 C CA . LEU A 1 84 ? -14.230 -0.377 13.159 1.00 97.94 84 LEU A CA 1
ATOM 663 C C . LEU A 1 84 ? -14.919 -1.498 13.949 1.00 97.94 84 LEU A C 1
ATOM 665 O O . LEU A 1 84 ? -16.086 -1.789 13.695 1.00 97.94 84 LEU A O 1
ATOM 669 N N . MET A 1 85 ? -14.234 -2.082 14.935 1.00 98.19 85 MET A N 1
ATOM 670 C CA . MET A 1 85 ? -14.797 -3.142 15.782 1.00 98.19 85 MET A CA 1
ATOM 671 C C . MET A 1 85 ? -16.040 -2.662 16.540 1.00 98.19 85 MET A C 1
ATOM 673 O O . MET A 1 85 ? -17.059 -3.347 16.542 1.00 98.19 85 MET A O 1
ATOM 677 N N . ASN A 1 86 ? -16.008 -1.443 17.084 1.00 97.88 86 ASN A N 1
ATOM 678 C CA . ASN A 1 86 ? -17.158 -0.837 17.754 1.00 97.88 86 ASN A CA 1
ATOM 679 C C . ASN A 1 86 ? -18.370 -0.701 16.819 1.00 97.88 86 ASN A C 1
ATOM 681 O O . ASN A 1 86 ? -19.507 -0.898 17.248 1.00 97.88 86 ASN A O 1
ATOM 685 N N . TRP A 1 87 ? -18.157 -0.381 15.538 1.00 97.31 87 TRP A N 1
ATOM 686 C CA . TRP A 1 87 ? -19.242 -0.389 14.556 1.00 97.31 87 TRP A CA 1
ATOM 687 C C . TRP A 1 87 ? -19.796 -1.794 14.342 1.00 97.31 87 TRP A C 1
ATOM 689 O O . TRP A 1 87 ? -21.014 -1.966 14.375 1.00 97.31 87 TRP A O 1
ATOM 699 N N . MET A 1 88 ? -18.931 -2.801 14.196 1.00 97.56 88 MET A N 1
ATOM 700 C CA . MET A 1 88 ? -19.366 -4.195 14.060 1.00 97.56 88 MET A CA 1
ATOM 701 C C . MET A 1 88 ? -20.221 -4.640 15.257 1.00 97.56 88 MET A C 1
ATOM 703 O O . MET A 1 88 ? -21.270 -5.254 15.059 1.00 97.56 88 MET A O 1
ATOM 707 N N . ASP A 1 89 ? -19.841 -4.258 16.479 1.00 98.19 89 ASP A N 1
ATOM 708 C CA . ASP A 1 89 ? -20.611 -4.544 17.695 1.00 98.19 89 ASP A CA 1
ATOM 709 C C . ASP A 1 89 ? -21.999 -3.886 17.682 1.00 98.19 89 ASP A C 1
ATOM 711 O O . ASP A 1 89 ? -22.982 -4.496 18.109 1.00 98.19 89 ASP A O 1
ATOM 715 N N . VAL A 1 90 ? -22.115 -2.656 17.165 1.00 97.81 90 VAL A N 1
ATOM 716 C CA . VAL A 1 90 ? -23.406 -1.961 17.023 1.00 97.81 90 VAL A CA 1
ATOM 717 C C . VAL A 1 90 ? -24.331 -2.714 16.068 1.00 97.81 90 VAL A C 1
ATOM 719 O O . VAL A 1 90 ? -25.478 -2.981 16.426 1.00 97.81 90 VAL A O 1
ATOM 722 N N . PHE A 1 91 ? -23.845 -3.096 14.885 1.00 98.00 91 PHE A N 1
ATOM 723 C CA . PHE A 1 91 ? -24.648 -3.848 13.914 1.00 98.00 91 PHE A CA 1
ATOM 724 C C . PHE A 1 91 ? -25.043 -5.230 14.440 1.00 98.00 91 PHE A C 1
ATOM 726 O O . PHE A 1 91 ? -26.204 -5.629 14.310 1.00 98.00 91 PHE A O 1
ATOM 733 N N . ALA A 1 92 ? -24.111 -5.927 15.095 1.00 97.56 92 ALA A N 1
ATOM 734 C CA . ALA A 1 92 ? -24.364 -7.227 15.704 1.00 97.56 92 ALA A CA 1
ATOM 735 C C . ALA A 1 92 ? -25.432 -7.143 16.804 1.00 97.56 92 ALA A C 1
ATOM 737 O O . ALA A 1 92 ? -26.376 -7.935 16.807 1.00 97.56 92 ALA A O 1
ATOM 738 N N . ARG A 1 93 ? -25.327 -6.160 17.709 1.00 98.25 93 ARG A N 1
ATOM 739 C CA . ARG A 1 93 ? -26.304 -5.934 18.787 1.00 98.25 93 ARG A CA 1
ATOM 740 C C . ARG A 1 93 ? -27.690 -5.596 18.247 1.00 98.25 93 ARG A C 1
ATOM 742 O O . ARG A 1 93 ? -28.686 -6.083 18.776 1.00 98.25 93 ARG A O 1
ATOM 749 N N . ASP A 1 94 ? -27.754 -4.768 17.212 1.00 97.62 94 ASP A N 1
ATOM 750 C CA . ASP A 1 94 ? -29.012 -4.336 16.606 1.00 97.62 94 ASP A CA 1
ATOM 751 C C . ASP A 1 94 ? -29.618 -5.407 15.674 1.00 97.62 94 ASP A C 1
ATOM 753 O O . ASP A 1 94 ? -30.729 -5.225 15.173 1.00 97.62 94 ASP A O 1
ATOM 757 N N . GLY A 1 95 ? -28.904 -6.515 15.428 1.00 97.06 95 GLY A N 1
ATOM 758 C CA . GLY A 1 95 ? -29.327 -7.588 14.527 1.00 97.06 95 GLY A CA 1
ATOM 759 C C . GLY A 1 95 ? -29.422 -7.145 13.065 1.00 97.06 95 GLY A C 1
ATOM 760 O O . GLY A 1 95 ? -30.236 -7.681 12.311 1.00 97.06 95 GLY A O 1
ATOM 761 N N . LYS A 1 96 ? -28.634 -6.139 12.670 1.00 97.69 96 LYS A N 1
ATOM 762 C CA . LYS A 1 96 ? -28.661 -5.544 11.329 1.00 97.69 96 LYS A CA 1
ATOM 763 C C . LYS A 1 96 ? -27.456 -5.998 10.504 1.00 97.69 96 LYS A C 1
ATOM 765 O O . LYS A 1 96 ? -26.361 -6.113 11.053 1.00 97.69 96 LYS A O 1
ATOM 770 N N . PRO A 1 97 ? -27.626 -6.224 9.190 1.00 97.19 97 PRO A N 1
ATOM 771 C CA . PRO A 1 97 ? -26.492 -6.435 8.302 1.00 97.19 97 PRO A CA 1
ATOM 772 C C . PRO A 1 97 ? -25.641 -5.162 8.213 1.00 97.19 97 PRO A C 1
ATOM 774 O O . PRO A 1 97 ? -26.164 -4.052 8.319 1.00 97.19 97 PRO A O 1
ATOM 777 N N . MET A 1 98 ? -24.340 -5.352 8.010 1.00 97.25 98 MET A N 1
ATOM 778 C CA . MET A 1 98 ? -23.347 -4.295 7.849 1.00 97.25 98 MET A CA 1
ATOM 779 C C . MET A 1 98 ? -22.702 -4.420 6.473 1.00 97.25 98 MET A C 1
ATOM 781 O O . MET A 1 98 ? -22.262 -5.511 6.099 1.00 97.25 98 MET A O 1
ATOM 785 N N . ASP A 1 99 ? -22.587 -3.300 5.768 1.00 97.56 99 ASP A N 1
ATOM 786 C CA . ASP A 1 99 ? -21.854 -3.204 4.506 1.00 97.56 99 ASP A CA 1
ATOM 787 C C . ASP A 1 99 ? -20.350 -3.139 4.801 1.00 97.56 99 ASP A C 1
ATOM 789 O O . ASP A 1 99 ? -19.738 -2.082 4.954 1.00 97.56 99 ASP A O 1
ATOM 793 N N . LEU A 1 100 ? -19.756 -4.313 5.022 1.00 96.31 100 LEU A N 1
ATOM 794 C CA . LEU A 1 100 ? -18.385 -4.432 5.521 1.00 96.31 100 LEU A CA 1
ATOM 795 C C . LEU A 1 100 ? -17.353 -3.771 4.590 1.00 96.31 100 LEU A C 1
ATOM 797 O O . LEU A 1 100 ? -16.348 -3.246 5.063 1.00 96.31 100 LEU A O 1
ATOM 801 N N . ASP A 1 101 ? -17.591 -3.786 3.283 1.00 97.25 101 ASP A N 1
ATOM 802 C CA . ASP A 1 101 ? -16.745 -3.153 2.273 1.00 97.25 101 ASP A CA 1
ATOM 803 C C . ASP A 1 101 ? -16.659 -1.629 2.437 1.00 97.25 101 ASP A C 1
ATOM 805 O O . ASP A 1 101 ? -15.559 -1.070 2.356 1.00 97.25 101 ASP A O 1
ATOM 809 N N . GLU A 1 102 ? -17.773 -0.961 2.739 1.00 96.75 102 GLU A N 1
ATOM 810 C CA . GLU A 1 102 ? -17.793 0.480 3.004 1.00 96.75 102 GLU A CA 1
ATOM 811 C C . GLU A 1 102 ? -16.992 0.820 4.262 1.00 96.75 102 GLU A C 1
ATOM 813 O O . GLU A 1 102 ? -16.085 1.652 4.228 1.00 96.75 102 GLU A O 1
ATOM 818 N N . TYR A 1 103 ? -17.247 0.117 5.364 1.00 97.19 103 TYR A N 1
ATOM 819 C CA . TYR A 1 103 ? -16.575 0.382 6.637 1.00 97.19 103 TYR A CA 1
ATOM 820 C C . TYR A 1 103 ? -15.083 0.037 6.616 1.00 97.19 103 TYR A C 1
ATOM 822 O O . TYR A 1 103 ? -14.277 0.748 7.227 1.00 97.19 103 TYR A O 1
ATOM 830 N N . LEU A 1 104 ? -14.681 -1.007 5.885 1.00 97.44 104 LEU A N 1
ATOM 831 C CA . LEU A 1 104 ? -13.269 -1.278 5.614 1.00 97.44 104 LEU A CA 1
ATOM 832 C C . LEU A 1 104 ? -12.638 -0.158 4.782 1.00 97.44 104 LEU A C 1
ATOM 834 O O . LEU A 1 104 ? -11.508 0.246 5.065 1.00 97.44 104 LEU A O 1
ATOM 838 N N . SER A 1 105 ? -13.361 0.377 3.796 1.00 97.06 105 SER A N 1
ATOM 839 C CA . SER A 1 105 ? -12.889 1.500 2.982 1.00 97.06 105 SER A CA 1
ATOM 840 C C . SER A 1 105 ? -12.721 2.769 3.823 1.00 97.06 105 SER A C 1
ATOM 842 O O . SER A 1 105 ? -11.666 3.398 3.753 1.00 97.06 105 SER A O 1
ATOM 844 N N . TYR A 1 106 ? -13.691 3.105 4.681 1.00 96.62 106 TYR A N 1
ATOM 845 C CA . TYR A 1 106 ? -13.606 4.246 5.603 1.00 96.62 106 TYR A CA 1
ATOM 846 C C . TYR A 1 106 ? -12.425 4.108 6.561 1.00 96.62 106 TYR A C 1
ATOM 848 O O . TYR A 1 106 ? -11.607 5.016 6.673 1.00 96.62 106 TYR A O 1
ATOM 856 N N . THR A 1 107 ? -12.275 2.933 7.175 1.00 97.56 107 THR A N 1
ATOM 857 C CA . THR A 1 107 ? -11.168 2.653 8.099 1.00 97.56 107 THR A CA 1
ATOM 858 C C . THR A 1 107 ? -9.818 2.744 7.388 1.00 97.56 107 THR A C 1
ATOM 860 O O . THR A 1 107 ? -8.873 3.316 7.920 1.00 97.56 107 THR A O 1
ATOM 863 N N . THR A 1 108 ? -9.719 2.228 6.158 1.00 97.00 108 THR A N 1
ATOM 864 C CA . THR A 1 108 ? -8.488 2.306 5.357 1.00 97.00 108 THR A CA 1
ATOM 865 C C . THR A 1 108 ? -8.130 3.752 5.028 1.00 97.00 108 THR A C 1
ATOM 867 O O . THR A 1 108 ? -6.966 4.135 5.148 1.00 97.00 108 THR A O 1
ATOM 870 N N . LEU A 1 109 ? -9.114 4.566 4.636 1.00 96.62 109 LEU A N 1
ATOM 871 C CA . LEU A 1 109 ? -8.901 5.987 4.373 1.00 96.62 109 LEU A CA 1
ATOM 872 C C . LEU A 1 109 ? -8.463 6.719 5.642 1.00 96.62 109 LEU A C 1
ATOM 874 O O . LEU A 1 109 ? -7.481 7.452 5.585 1.00 96.62 109 LEU A O 1
ATOM 878 N N . ASP A 1 110 ? -9.115 6.480 6.780 1.00 96.94 110 ASP A N 1
ATOM 879 C CA . ASP A 1 110 ? -8.729 7.071 8.064 1.00 96.94 110 ASP A CA 1
ATOM 880 C C . ASP A 1 110 ? -7.305 6.688 8.475 1.00 96.94 110 ASP A C 1
ATOM 882 O O . ASP A 1 110 ? -6.547 7.552 8.909 1.00 96.94 110 ASP A O 1
ATOM 886 N N . ILE A 1 111 ? -6.908 5.425 8.286 1.00 95.44 111 ILE A N 1
ATOM 887 C CA . ILE A 1 111 ? -5.542 4.960 8.565 1.00 95.44 111 ILE A CA 1
ATOM 888 C C . ILE A 1 111 ? -4.536 5.689 7.673 1.00 95.44 111 ILE A C 1
ATOM 890 O O . ILE A 1 111 ? -3.509 6.158 8.159 1.00 95.44 111 ILE A O 1
ATOM 894 N N . VAL A 1 112 ? -4.819 5.816 6.373 1.00 93.25 112 VAL A N 1
ATOM 895 C CA . VAL A 1 112 ? -3.962 6.584 5.458 1.00 93.25 112 VAL A CA 1
ATOM 896 C C . VAL A 1 112 ? -3.907 8.053 5.880 1.00 93.25 112 VAL A C 1
ATOM 898 O O . VAL A 1 112 ? -2.829 8.644 5.874 1.00 93.25 112 VAL A O 1
ATOM 901 N N . GLY A 1 113 ? -5.041 8.628 6.280 1.00 93.31 113 GLY A N 1
ATOM 902 C CA . GLY A 1 113 ? -5.142 9.985 6.806 1.00 93.31 113 GLY A CA 1
ATOM 903 C C . GLY A 1 113 ? -4.231 10.204 8.010 1.00 93.31 113 GLY A C 1
ATOM 904 O O . GLY A 1 113 ? -3.408 11.118 8.032 1.00 93.31 113 GLY A O 1
ATOM 905 N N . GLU A 1 114 ? -4.327 9.312 8.987 1.00 93.06 114 GLU A N 1
ATOM 906 C CA . GLU A 1 114 ? -3.545 9.362 10.215 1.00 93.06 114 GLU A CA 1
ATOM 907 C C . GLU A 1 114 ? -2.046 9.191 9.948 1.00 93.06 114 GLU A C 1
ATOM 909 O O . GLU A 1 114 ? -1.237 10.002 10.394 1.00 93.06 114 GLU A O 1
ATOM 914 N N . VAL A 1 115 ? -1.660 8.187 9.159 1.00 90.94 115 VAL A N 1
ATOM 915 C CA . VAL A 1 115 ? -0.245 7.883 8.890 1.00 90.94 115 VAL A CA 1
ATOM 916 C C . VAL A 1 115 ? 0.420 8.965 8.034 1.00 90.94 115 VAL A C 1
ATOM 918 O O . VAL A 1 115 ? 1.590 9.284 8.240 1.00 90.94 115 VAL A O 1
ATOM 921 N N . VAL A 1 116 ? -0.294 9.529 7.056 1.00 88.19 116 VAL A N 1
ATOM 922 C CA . VAL A 1 116 ? 0.289 10.477 6.090 1.00 88.19 116 VAL A CA 1
ATOM 923 C C . VAL A 1 116 ? 0.119 11.932 6.531 1.00 88.19 116 VAL A C 1
ATOM 925 O O . VAL A 1 116 ? 1.009 12.748 6.293 1.00 88.19 116 VAL A O 1
ATOM 928 N N . PHE A 1 117 ? -1.003 12.271 7.168 1.00 90.12 117 PHE A N 1
ATOM 929 C CA . PHE A 1 117 ? -1.385 13.648 7.502 1.00 90.12 117 PHE A CA 1
ATOM 930 C C . PHE A 1 117 ? -1.577 13.888 9.006 1.00 90.12 117 PHE A C 1
ATOM 932 O O . PHE A 1 117 ? -1.996 14.984 9.384 1.00 90.12 117 PHE A O 1
ATOM 939 N N . SER A 1 118 ? -1.283 12.899 9.863 1.00 90.69 118 SER A N 1
ATOM 940 C CA . SER A 1 118 ? -1.504 12.962 11.321 1.00 90.69 118 SER A CA 1
ATOM 941 C C . SER A 1 118 ? -2.943 13.311 11.704 1.00 90.69 118 SER A C 1
ATOM 943 O O . SER A 1 118 ? -3.182 13.951 12.731 1.00 90.69 118 SER A O 1
ATOM 945 N N . LYS A 1 119 ? -3.898 12.975 10.829 1.00 93.00 119 LYS A N 1
ATOM 946 C CA . LYS A 1 119 ? -5.310 13.269 11.035 1.00 93.00 119 LYS A CA 1
ATOM 947 C C . LYS A 1 119 ? -6.201 12.312 10.232 1.00 93.00 119 LYS A C 1
ATOM 949 O O . LYS A 1 119 ? -6.045 12.260 9.009 1.00 93.00 119 LYS A O 1
ATOM 954 N N . PRO A 1 120 ? -7.197 11.654 10.854 1.00 92.38 120 PRO A N 1
ATOM 955 C CA . PRO A 1 120 ? -8.161 10.839 10.123 1.00 92.38 120 PRO A CA 1
ATOM 956 C C . PRO A 1 120 ? -9.095 11.725 9.287 1.00 92.38 120 PRO A C 1
ATOM 958 O O . PRO A 1 120 ? -9.288 12.912 9.584 1.00 92.38 120 PRO A O 1
ATOM 961 N N . PHE A 1 121 ? -9.695 11.158 8.242 1.00 91.25 121 PHE A N 1
ATOM 962 C CA . PHE A 1 121 ? -10.620 11.900 7.386 1.00 91.25 121 PHE A CA 1
ATOM 963 C C . PHE A 1 121 ? -12.003 12.055 8.023 1.00 91.25 121 PHE A C 1
ATOM 965 O O . PHE A 1 121 ? -12.621 13.105 7.824 1.00 91.25 121 PHE A O 1
ATOM 972 N N . GLY A 1 122 ? -12.421 11.097 8.859 1.00 82.62 122 GLY A N 1
ATOM 973 C CA . GLY A 1 122 ? -13.602 11.207 9.719 1.00 82.62 122 GLY A CA 1
ATOM 974 C C . GLY A 1 122 ? -14.665 10.167 9.439 1.00 82.62 122 GLY A C 1
ATOM 975 O O . GLY A 1 122 ? -15.262 10.232 8.345 1.00 82.62 122 GLY A O 1
#

Radius of gyration: 20.06 Å; Cα contacts (8 Å, |Δi|>4): 99; chains: 1; bounding box: 44×41×49 Å

Organism: Pyricularia grisea (NCBI:txid148305)

Solvent-accessible surface area (backbone atoms only — not comparable to full-atom values): 7183 Å² total; per-residue (Å²): 76,80,44,78,80,50,102,92,39,68,52,75,68,30,73,75,54,52,56,52,59,75,72,44,86,55,66,52,62,75,72,39,47,72,64,48,62,101,44,94,88,62,79,50,47,74,22,45,36,51,44,65,63,21,51,61,54,41,57,78,54,49,64,68,71,33,69,72,50,45,61,71,37,44,67,61,45,47,54,47,50,52,52,52,50,54,51,53,52,51,29,60,73,70,73,43,90,71,68,59,68,60,55,52,47,53,46,50,49,23,44,51,24,34,72,74,68,76,40,57,79,125

pLDDT: mean 91.94, std 5.91, range [67.62, 98.25]

Foldseek 3Di:
DWADPDPPDIDDDDPVVVVVVVPDQAFDDCVQLVPADPDPVDGDLSSGRGSVVSVVVCVVVVVLPPPVLCVVCVVVLVVLVVVLVVVVVVCVVVVHDDPNVVSVVQSVQQSCCCSPVVGGPD

Sequence (122 aa):
HFVRVAPDEVSISHPDAVRKVFLAPLTKGYWYAGFTIPDWRYVSPMSILDPRAKMELSKALSPGYALSNVLQSEEAVGRLIERLMNWMDVFARDG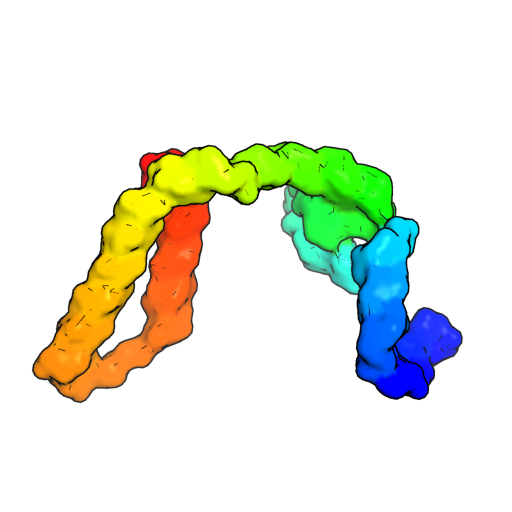KPMDLDEYLSYTTLDIVGEVVFSKPFG

Secondary structure (DSSP, 8-state):
-EEEEETTEEEE--HHHHHHHHHS-PPPPGGGGGG--S-SS---TTT--SHHHHHHHHTTTGGGGSHHHHHHHHHHHHHHHHHHHHHHHHHHHHT----HHHHHHHHHHHHHHHHHHSS---